Protein AF-A0A124FZL5-F1 (afdb_monomer_lite)

Secondary structure (DSSP, 8-state):
-EE-------------HHHHTTS-HHHHHHHHHHHHHHHHHHHTTHHHHHHHHHHHHHHTT----EEPPHHHHHHHHHHHHHHTHHHHHHHH-HHHHHHHHHHTT--

Foldseek 3Di:
DEDQCPDDDDDDDDDDPVVLVPDDPVVNVVVVVVRVVVRVVVVVCVVVVVVVVVVCCCPVVVDDYHYDDPVSSVVVLVCCLPPPLVVCCVVQPDPRSVVVNVVSPPD

Sequence (107 aa):
WIQYNDYFEQHWITINKGVWDKLPADIQAALQEAANEASAIRWGQVETEDADYRKVLKEEFGWDIVMLTDEELDACASKVRREVWPKMKELLGEELYTEVRLNSMLD

Structure (mmCIF, N/CA/C/O backbone):
data_AF-A0A124FZL5-F1
#
_entry.id   AF-A0A124FZL5-F1
#
loop_
_atom_site.group_PDB
_atom_site.id
_atom_site.type_symbol
_atom_site.label_atom_id
_atom_site.label_alt_id
_atom_site.label_comp_id
_atom_site.label_asym_id
_atom_site.label_entity_id
_atom_site.label_seq_id
_atom_site.pdbx_PDB_ins_code
_atom_site.Cartn_x
_atom_site.Cartn_y
_atom_site.Cartn_z
_atom_site.occupancy
_atom_site.B_iso_or_equiv
_atom_site.auth_seq_id
_atom_site.auth_comp_id
_atom_site.auth_asym_id
_atom_site.auth_atom_id
_atom_site.pdbx_PDB_model_num
ATOM 1 N N . TRP A 1 1 ? -19.862 -3.957 9.955 1.00 91.31 1 TRP A N 1
ATOM 2 C CA . TRP A 1 1 ? -18.433 -3.985 9.583 1.00 91.31 1 TRP A CA 1
ATOM 3 C C . TRP A 1 1 ? -17.711 -2.901 10.368 1.00 91.31 1 TRP A C 1
ATOM 5 O O . TRP A 1 1 ? -18.293 -1.843 10.578 1.00 91.31 1 TRP A O 1
ATOM 15 N N . ILE A 1 2 ? -16.516 -3.194 10.878 1.00 94.44 2 ILE A N 1
ATOM 16 C CA . ILE A 1 2 ? -15.731 -2.270 11.709 1.00 94.44 2 ILE A CA 1
ATOM 17 C C . ILE A 1 2 ? -14.593 -1.749 10.838 1.00 94.44 2 ILE A C 1
ATOM 19 O O . ILE A 1 2 ? -13.893 -2.565 10.244 1.00 94.44 2 ILE A O 1
ATOM 23 N N . GLN A 1 3 ? -14.409 -0.431 10.774 1.00 93.06 3 GLN A N 1
ATOM 24 C CA . GLN A 1 3 ? -13.271 0.183 10.091 1.00 93.06 3 GLN A CA 1
ATOM 25 C C . GLN A 1 3 ? -12.133 0.391 11.095 1.00 93.06 3 GLN A C 1
ATOM 27 O O . GLN A 1 3 ? -12.179 1.332 11.884 1.00 93.06 3 GLN A O 1
ATOM 32 N N . TYR A 1 4 ? -11.145 -0.511 11.105 1.00 92.06 4 TYR A N 1
ATOM 33 C CA . TYR A 1 4 ? -10.038 -0.518 12.079 1.00 92.06 4 TYR A CA 1
ATOM 34 C C . TYR A 1 4 ? -8.636 -0.504 11.439 1.00 92.06 4 TYR A C 1
ATOM 36 O O . TYR A 1 4 ? -7.663 -0.868 12.098 1.00 92.06 4 TYR A O 1
ATOM 44 N N . ASN A 1 5 ? -8.540 -0.059 10.177 1.00 90.19 5 ASN A N 1
ATOM 45 C CA . ASN A 1 5 ? -7.300 0.160 9.412 1.00 90.19 5 ASN A CA 1
ATOM 46 C C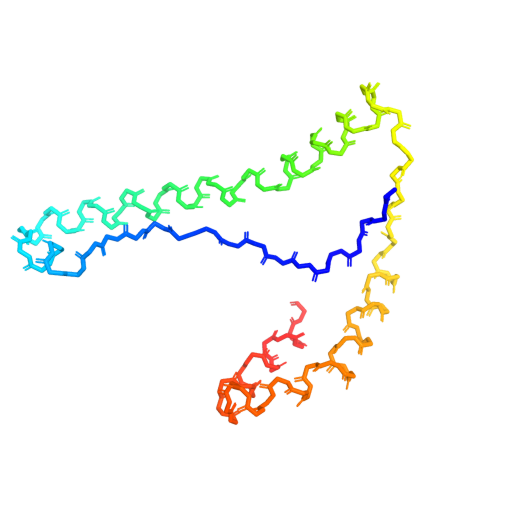 . ASN A 1 5 ? -6.290 -1.000 9.529 1.00 90.19 5 ASN A C 1
ATOM 48 O O . ASN A 1 5 ? -5.140 -0.816 9.930 1.00 90.19 5 ASN A O 1
ATOM 52 N N . ASP A 1 6 ? -6.734 -2.217 9.220 1.00 87.19 6 ASP A N 1
ATOM 53 C CA . ASP A 1 6 ? -5.986 -3.451 9.473 1.00 87.19 6 ASP A CA 1
ATOM 54 C C . ASP A 1 6 ? -5.023 -3.862 8.360 1.00 87.19 6 ASP A C 1
ATOM 56 O O . ASP A 1 6 ? -4.096 -4.638 8.607 1.00 87.19 6 ASP A O 1
ATOM 60 N N . TYR A 1 7 ? -5.199 -3.324 7.156 1.00 83.69 7 TYR A N 1
ATOM 61 C CA . TYR A 1 7 ? -4.252 -3.481 6.066 1.00 83.69 7 TYR A CA 1
ATOM 62 C C . TYR A 1 7 ? -4.230 -2.255 5.150 1.00 83.69 7 TYR A C 1
ATOM 64 O O . TYR A 1 7 ? -5.188 -1.492 5.056 1.00 83.69 7 TYR A O 1
ATOM 72 N N . PHE A 1 8 ? -3.109 -2.096 4.450 1.00 84.69 8 PHE A N 1
ATOM 73 C CA . PHE A 1 8 ? -2.964 -1.175 3.332 1.00 84.69 8 PHE A CA 1
ATOM 74 C C . PHE A 1 8 ? -2.640 -1.995 2.082 1.00 84.69 8 PHE A C 1
ATOM 76 O O . PHE A 1 8 ? -1.659 -2.742 2.063 1.00 84.69 8 PHE A O 1
ATOM 83 N N . GLU A 1 9 ? -3.467 -1.876 1.046 1.00 84.44 9 GLU A N 1
ATOM 84 C CA . GLU A 1 9 ? -3.250 -2.539 -0.238 1.00 84.44 9 GLU A CA 1
ATOM 85 C C . GLU A 1 9 ? -2.759 -1.544 -1.280 1.00 84.44 9 GLU A C 1
ATOM 87 O O . GLU A 1 9 ? -3.459 -0.626 -1.705 1.00 84.44 9 GLU A O 1
ATOM 92 N N . GLN A 1 10 ? -1.522 -1.770 -1.706 1.00 84.56 10 GLN A N 1
ATOM 93 C CA . GLN A 1 10 ? -0.907 -1.077 -2.825 1.00 84.56 10 GLN A CA 1
ATOM 94 C C . GLN A 1 10 ? -0.977 -1.943 -4.076 1.00 84.56 10 GLN A C 1
ATOM 96 O O . GLN A 1 10 ? -0.794 -3.158 -4.022 1.00 84.56 10 GLN A O 1
ATOM 101 N N . HIS A 1 11 ? -1.184 -1.289 -5.212 1.00 86.75 11 HIS A N 1
ATOM 102 C CA . HIS A 1 11 ? -1.089 -1.914 -6.522 1.00 86.75 11 HIS A CA 1
ATOM 103 C C . HIS A 1 11 ? 0.205 -1.479 -7.200 1.00 86.75 11 HIS A C 1
ATOM 105 O O . HIS A 1 11 ? 0.615 -0.322 -7.098 1.00 86.75 11 HIS A O 1
ATOM 111 N N . TRP A 1 12 ? 0.831 -2.402 -7.926 1.00 89.94 12 TRP A N 1
ATOM 112 C CA . TRP A 1 12 ? 2.047 -2.126 -8.680 1.00 89.94 12 TRP A CA 1
ATOM 113 C C . TRP A 1 12 ? 1.759 -2.119 -10.176 1.00 89.94 12 TRP A C 1
ATOM 115 O O . TRP A 1 12 ? 1.135 -3.037 -10.708 1.00 89.94 12 TRP A O 1
ATOM 125 N N . ILE A 1 13 ? 2.281 -1.112 -10.871 1.00 95.06 13 ILE A N 1
ATOM 126 C CA . ILE A 1 13 ? 2.399 -1.146 -12.327 1.00 95.06 13 ILE A CA 1
ATOM 127 C C . ILE A 1 13 ? 3.707 -1.866 -12.640 1.00 95.06 13 ILE A C 1
ATOM 129 O O . ILE A 1 13 ? 4.790 -1.371 -12.336 1.00 95.06 13 ILE A O 1
ATOM 133 N N . THR A 1 14 ? 3.613 -3.061 -13.220 1.00 96.38 14 THR A N 1
ATOM 134 C CA . THR A 1 14 ? 4.780 -3.915 -13.476 1.00 96.38 14 THR A CA 1
ATOM 135 C C . THR A 1 14 ? 4.916 -4.259 -14.951 1.00 96.38 14 THR A C 1
ATOM 137 O O . THR A 1 14 ? 3.922 -4.520 -15.628 1.00 96.38 14 THR A O 1
ATOM 140 N N . ILE A 1 15 ? 6.156 -4.351 -15.427 1.00 97.31 15 ILE A N 1
ATOM 141 C CA . ILE A 1 15 ? 6.507 -4.805 -16.774 1.00 97.31 15 ILE A CA 1
ATOM 142 C C . ILE A 1 15 ? 7.572 -5.901 -16.693 1.00 97.31 15 ILE A C 1
ATOM 144 O O . ILE A 1 15 ? 8.418 -5.908 -15.799 1.00 97.31 15 ILE A O 1
ATOM 148 N N . ASN A 1 16 ? 7.548 -6.849 -17.634 1.00 98.38 16 ASN A N 1
ATOM 149 C CA . ASN A 1 16 ? 8.602 -7.854 -17.733 1.00 98.38 16 ASN A CA 1
ATOM 150 C C . ASN A 1 16 ? 9.968 -7.177 -17.939 1.00 98.38 16 ASN A C 1
ATOM 152 O O . ASN A 1 16 ? 10.152 -6.433 -18.902 1.00 98.38 16 ASN A O 1
ATOM 156 N N . LYS A 1 17 ? 10.946 -7.499 -17.084 1.00 98.12 17 LYS A N 1
ATOM 157 C CA . LYS A 1 17 ? 12.281 -6.886 -17.131 1.00 98.12 17 LYS A CA 1
ATOM 158 C C . LYS A 1 17 ? 12.987 -7.057 -18.482 1.00 98.12 17 LYS A C 1
ATOM 160 O O . LYS A 1 17 ? 13.563 -6.109 -18.995 1.00 98.12 17 LYS A O 1
ATOM 165 N N . GLY A 1 18 ? 12.912 -8.240 -19.092 1.00 98.62 18 GLY A N 1
ATOM 166 C CA . GLY A 1 18 ? 13.550 -8.497 -20.386 1.00 98.62 18 GLY A CA 1
ATOM 167 C C . GLY A 1 18 ? 12.894 -7.757 -21.556 1.00 98.62 18 GLY A C 1
ATOM 168 O O . GLY A 1 18 ? 13.545 -7.541 -22.576 1.00 98.62 18 GLY A O 1
ATOM 169 N N . VAL A 1 19 ? 11.619 -7.379 -21.427 1.00 98.31 19 VAL A N 1
ATOM 170 C CA . VAL A 1 19 ? 10.942 -6.477 -22.371 1.00 98.31 19 VAL A CA 1
ATOM 171 C C . VAL A 1 19 ? 11.378 -5.041 -22.113 1.00 98.31 19 VAL A C 1
ATOM 173 O O . VAL A 1 19 ? 11.787 -4.365 -23.050 1.00 98.31 19 VAL A O 1
ATOM 176 N N . TRP A 1 20 ? 11.351 -4.608 -20.851 1.00 98.38 20 TRP A N 1
ATOM 177 C CA . TRP A 1 20 ? 11.767 -3.269 -20.439 1.00 98.38 20 TRP A CA 1
ATOM 178 C C . TRP A 1 20 ? 13.176 -2.923 -20.914 1.00 98.38 20 TRP A C 1
ATOM 180 O O . TRP A 1 20 ? 13.368 -1.904 -21.570 1.00 98.38 20 TRP A O 1
ATOM 190 N N . ASP A 1 21 ? 14.143 -3.808 -20.663 1.00 98.50 21 ASP A N 1
ATOM 191 C CA . ASP A 1 21 ? 15.556 -3.593 -20.989 1.00 98.50 21 ASP A CA 1
ATOM 192 C C . ASP A 1 21 ? 15.812 -3.464 -22.508 1.00 98.50 21 ASP A C 1
ATOM 194 O O . ASP A 1 21 ? 16.877 -3.008 -22.917 1.00 98.50 21 ASP A O 1
ATOM 198 N N . LYS A 1 22 ? 14.852 -3.859 -23.359 1.00 98.44 22 LYS A N 1
ATOM 199 C CA . LYS A 1 22 ? 14.929 -3.723 -24.826 1.00 98.44 22 LYS A CA 1
ATOM 200 C C . LYS A 1 22 ? 14.286 -2.441 -25.354 1.00 98.44 22 LYS A C 1
ATOM 202 O O . LYS A 1 22 ? 14.411 -2.161 -26.546 1.00 98.44 22 LYS A O 1
ATOM 207 N N . LEU A 1 23 ? 13.559 -1.704 -24.517 1.00 98.56 23 LEU A N 1
ATOM 208 C CA . LEU A 1 23 ? 12.936 -0.451 -24.920 1.00 98.56 23 LEU A CA 1
ATOM 209 C C . LEU A 1 23 ? 13.998 0.651 -25.061 1.00 98.56 23 LEU A C 1
ATOM 211 O O . LEU A 1 23 ? 14.942 0.695 -24.270 1.00 98.56 23 LEU A O 1
ATOM 215 N N . PRO A 1 24 ? 13.844 1.564 -26.034 1.00 98.62 24 PRO A N 1
ATOM 216 C CA . PRO A 1 24 ? 14.634 2.789 -26.087 1.00 98.62 24 PRO A CA 1
ATOM 217 C C . PRO A 1 24 ? 14.519 3.606 -24.790 1.00 98.62 24 PRO A C 1
ATOM 219 O O . PRO A 1 24 ? 13.483 3.585 -24.124 1.00 98.62 24 PRO A O 1
ATOM 222 N N . ALA A 1 25 ? 15.578 4.336 -24.432 1.00 98.50 25 ALA A N 1
ATOM 223 C CA . ALA A 1 25 ? 15.656 5.060 -23.159 1.00 98.50 25 ALA A CA 1
ATOM 224 C C . ALA A 1 25 ? 14.582 6.155 -23.009 1.00 98.50 25 ALA A C 1
ATOM 226 O O . ALA A 1 25 ? 14.064 6.369 -21.916 1.00 98.50 25 ALA A O 1
ATOM 227 N N . ASP A 1 26 ? 14.216 6.820 -24.103 1.00 98.56 26 ASP A N 1
ATOM 228 C CA . ASP A 1 26 ? 13.124 7.797 -24.148 1.00 98.56 26 ASP A CA 1
ATOM 229 C C . ASP A 1 26 ? 11.760 7.143 -23.887 1.00 98.56 26 ASP A C 1
ATOM 231 O O . ASP A 1 26 ? 10.938 7.689 -23.155 1.00 98.56 26 ASP A O 1
ATOM 235 N N . ILE A 1 27 ? 11.545 5.931 -24.405 1.00 98.62 27 ILE A N 1
ATOM 236 C CA . ILE A 1 27 ? 10.324 5.159 -24.151 1.00 98.62 27 ILE A CA 1
ATOM 237 C C . ILE A 1 27 ? 10.274 4.649 -22.708 1.00 98.62 27 ILE A C 1
ATOM 239 O O . ILE A 1 27 ? 9.218 4.709 -22.081 1.00 98.62 27 ILE A O 1
ATOM 243 N N . GLN A 1 28 ? 11.398 4.181 -22.156 1.00 98.69 28 GLN A N 1
ATOM 244 C CA . GLN A 1 28 ? 11.482 3.830 -20.734 1.00 98.69 28 GLN A CA 1
ATOM 245 C C . GLN A 1 28 ? 11.112 5.030 -19.853 1.00 98.69 28 GLN A C 1
ATOM 247 O O . GLN A 1 28 ? 10.280 4.903 -18.958 1.00 98.69 28 GLN A O 1
ATOM 252 N N . ALA A 1 29 ? 11.678 6.207 -20.137 1.00 98.56 29 ALA A N 1
ATOM 253 C CA . ALA A 1 29 ? 11.382 7.422 -19.385 1.00 98.56 29 ALA A CA 1
ATOM 254 C C . ALA A 1 29 ? 9.891 7.791 -19.455 1.00 98.56 29 ALA A C 1
ATOM 256 O O . ALA A 1 29 ? 9.266 7.964 -18.411 1.00 98.56 29 ALA A O 1
ATOM 257 N N . ALA A 1 30 ? 9.306 7.817 -20.656 1.00 98.62 30 ALA A N 1
ATOM 258 C CA . ALA A 1 30 ? 7.894 8.149 -20.844 1.00 98.62 30 ALA A CA 1
ATOM 259 C C . ALA A 1 30 ? 6.947 7.164 -20.132 1.00 98.62 30 ALA A C 1
ATOM 261 O O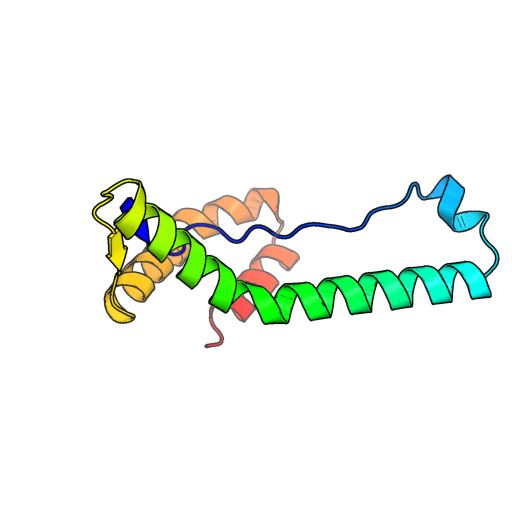 . ALA A 1 30 ? 5.955 7.574 -19.532 1.00 98.62 30 ALA A O 1
ATOM 262 N N . LEU A 1 31 ? 7.250 5.861 -20.159 1.00 98.31 31 LEU A N 1
ATOM 263 C CA . LEU A 1 31 ? 6.457 4.858 -19.442 1.00 98.31 31 LEU A CA 1
ATOM 264 C C . LEU A 1 31 ? 6.568 5.014 -17.923 1.00 98.31 31 LEU A C 1
ATOM 266 O O . LEU A 1 31 ? 5.567 4.867 -17.222 1.00 98.31 31 LEU A O 1
ATOM 270 N N . GLN A 1 32 ? 7.766 5.307 -17.412 1.00 98.00 32 GLN A N 1
ATOM 271 C CA . GLN A 1 32 ? 7.971 5.528 -15.982 1.00 98.00 32 GLN A CA 1
ATOM 272 C C . GLN A 1 32 ? 7.246 6.790 -15.499 1.00 98.00 32 GLN A C 1
ATOM 274 O O . GLN A 1 32 ? 6.628 6.763 -14.436 1.00 98.00 32 GLN A O 1
ATOM 279 N N . GLU A 1 33 ? 7.298 7.871 -16.277 1.00 98.50 33 GLU A N 1
ATOM 280 C CA . GLU A 1 33 ? 6.578 9.116 -16.001 1.00 98.50 33 GLU A CA 1
ATOM 281 C C . GLU A 1 33 ? 5.068 8.870 -15.943 1.00 98.50 33 GLU A C 1
ATOM 283 O O . GLU A 1 33 ? 4.449 9.127 -14.912 1.00 98.50 33 GLU A O 1
ATOM 288 N N . ALA A 1 34 ? 4.496 8.237 -16.971 1.00 98.25 34 ALA A N 1
ATOM 289 C CA . ALA A 1 34 ? 3.070 7.917 -17.005 1.00 98.25 34 ALA A CA 1
ATOM 290 C C . ALA A 1 34 ? 2.632 7.000 -15.844 1.00 98.25 34 ALA A C 1
ATOM 292 O O . ALA A 1 34 ? 1.560 7.189 -15.268 1.00 98.25 34 ALA A O 1
ATOM 293 N N . ALA A 1 35 ? 3.454 6.012 -15.467 1.00 97.50 35 ALA A N 1
ATOM 294 C CA . ALA A 1 35 ? 3.167 5.139 -14.327 1.00 97.50 35 ALA A CA 1
ATOM 295 C C . ALA A 1 35 ? 3.179 5.904 -12.990 1.00 97.50 35 ALA A C 1
ATOM 297 O O . ALA A 1 35 ? 2.322 5.665 -12.132 1.00 97.50 35 ALA A O 1
ATOM 298 N N . ASN A 1 36 ?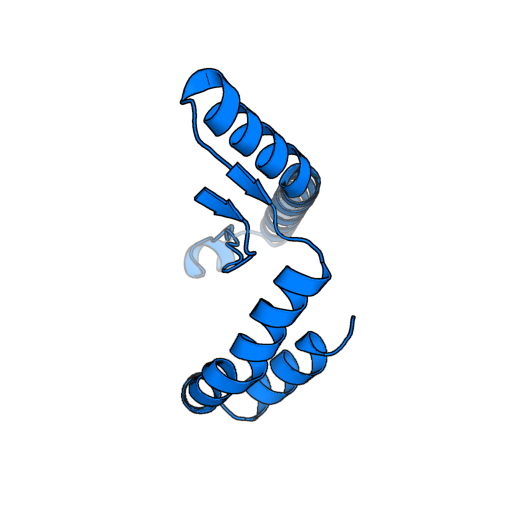 4.116 6.841 -12.819 1.00 96.31 36 ASN A N 1
ATOM 299 C CA . ASN A 1 36 ? 4.186 7.698 -11.636 1.00 96.31 36 ASN A CA 1
ATOM 300 C C . ASN A 1 36 ? 2.976 8.638 -11.561 1.00 96.31 36 ASN A C 1
ATOM 302 O O . ASN A 1 36 ? 2.359 8.747 -10.503 1.00 96.31 36 ASN A O 1
ATOM 306 N N . GLU A 1 37 ? 2.601 9.267 -12.677 1.00 97.19 37 GLU A N 1
ATOM 307 C CA . GLU A 1 37 ? 1.425 10.139 -12.760 1.00 97.19 37 GLU A CA 1
ATOM 308 C C . GLU A 1 37 ? 0.136 9.384 -12.430 1.00 97.19 37 GLU A C 1
ATOM 310 O O . GLU A 1 37 ? -0.639 9.825 -11.581 1.00 97.19 37 GLU A O 1
ATOM 315 N N . ALA A 1 38 ? -0.072 8.210 -13.035 1.00 95.75 38 ALA A N 1
ATOM 316 C CA . ALA A 1 38 ? -1.232 7.370 -12.750 1.00 95.75 38 ALA A CA 1
ATOM 317 C C . ALA A 1 38 ? -1.305 6.986 -11.261 1.00 95.75 38 ALA A C 1
ATOM 319 O O . ALA A 1 38 ? -2.377 7.036 -10.655 1.00 95.75 38 ALA A O 1
ATOM 320 N N . SER A 1 39 ? -0.160 6.658 -10.654 1.00 94.44 39 SER A N 1
ATOM 321 C CA . SER A 1 39 ? -0.076 6.326 -9.228 1.00 94.44 39 SER A CA 1
ATOM 322 C C . SER A 1 39 ? -0.386 7.534 -8.338 1.00 94.44 39 SER A C 1
ATOM 324 O O . SER A 1 39 ? -1.108 7.399 -7.353 1.00 94.44 39 SER A O 1
ATOM 326 N N . ALA A 1 40 ? 0.107 8.725 -8.686 1.00 94.00 40 ALA A N 1
ATOM 327 C CA . ALA A 1 40 ? -0.163 9.957 -7.944 1.00 94.00 40 ALA A CA 1
ATOM 328 C C . ALA A 1 40 ? -1.643 10.367 -8.016 1.00 94.00 40 ALA A C 1
ATOM 330 O O . ALA A 1 40 ? -2.235 10.719 -6.996 1.00 94.00 40 ALA A O 1
ATOM 331 N N . ILE A 1 41 ? -2.262 10.262 -9.199 1.00 94.75 41 ILE A N 1
ATOM 332 C CA . ILE A 1 41 ? -3.704 10.490 -9.376 1.00 94.75 41 ILE A CA 1
ATOM 333 C C . ILE A 1 41 ? -4.492 9.531 -8.486 1.00 94.75 41 ILE A C 1
ATOM 335 O O . ILE A 1 41 ? -5.404 9.957 -7.777 1.00 94.75 41 ILE A O 1
ATOM 339 N N . ARG A 1 42 ? -4.114 8.246 -8.486 1.00 92.75 42 ARG A N 1
ATOM 340 C CA . ARG A 1 42 ? -4.776 7.228 -7.672 1.00 92.75 42 ARG A CA 1
ATOM 341 C C . ARG A 1 42 ? -4.691 7.549 -6.184 1.00 92.75 42 ARG A C 1
ATOM 343 O O . ARG A 1 42 ? -5.704 7.465 -5.497 1.00 92.75 42 ARG A O 1
ATOM 350 N N . TRP A 1 43 ? -3.518 7.956 -5.703 1.00 91.38 43 TRP A N 1
ATOM 351 C CA . TRP A 1 43 ? -3.324 8.354 -4.309 1.00 91.38 43 TRP A CA 1
ATOM 352 C C . TRP A 1 43 ? -4.253 9.488 -3.874 1.00 91.38 43 TRP A C 1
ATOM 354 O O . TRP A 1 43 ? -4.816 9.421 -2.784 1.00 91.38 43 TRP A O 1
ATOM 364 N N . GLY A 1 44 ? -4.484 10.479 -4.740 1.00 93.25 44 GLY A N 1
ATOM 365 C CA . GLY A 1 44 ? -5.406 11.583 -4.459 1.00 93.25 44 GLY A CA 1
ATOM 366 C C . GLY A 1 44 ? -6.884 11.182 -4.349 1.00 93.25 44 GLY A C 1
ATOM 367 O O . GLY A 1 44 ? -7.688 11.978 -3.877 1.00 93.25 44 GLY A O 1
ATOM 368 N N . GLN A 1 45 ? -7.257 9.972 -4.777 1.00 93.50 45 GLN A N 1
ATOM 369 C CA . GLN A 1 45 ? -8.644 9.490 -4.780 1.00 93.50 45 GLN A CA 1
ATOM 370 C C . GLN A 1 45 ? -8.965 8.546 -3.615 1.00 93.50 45 GLN A C 1
ATOM 372 O O . GLN A 1 45 ? -10.142 8.317 -3.342 1.00 93.50 45 GLN A O 1
ATOM 377 N N . VAL A 1 46 ? -7.949 8.005 -2.929 1.00 91.19 46 VAL A N 1
ATOM 378 C CA . VAL A 1 46 ? -8.114 6.908 -1.955 1.00 91.19 46 VAL A CA 1
ATOM 379 C C . VAL A 1 46 ? -9.118 7.258 -0.858 1.00 91.19 46 VAL A C 1
ATOM 381 O O . VAL A 1 46 ? -10.055 6.500 -0.632 1.00 91.19 46 VAL A O 1
ATOM 384 N N . GLU A 1 47 ? -8.958 8.412 -0.209 1.00 90.69 47 GLU A N 1
ATOM 385 C CA . GLU A 1 47 ? -9.820 8.819 0.909 1.00 90.69 47 GLU A CA 1
ATOM 386 C C . GLU A 1 47 ? -11.272 9.058 0.472 1.00 90.69 47 GLU A C 1
ATOM 388 O O . GLU A 1 47 ? -12.212 8.659 1.160 1.00 90.69 47 GLU A O 1
ATOM 393 N N . THR A 1 48 ? -11.460 9.677 -0.699 1.00 95.19 48 THR A N 1
ATOM 394 C CA . THR A 1 48 ? -12.800 9.949 -1.239 1.00 95.19 48 THR A CA 1
ATOM 395 C C . THR A 1 48 ? -13.511 8.648 -1.583 1.00 95.19 48 THR A C 1
ATOM 397 O O . THR A 1 48 ? -14.651 8.444 -1.178 1.00 95.19 48 THR A O 1
ATOM 400 N N . GLU A 1 49 ? -12.834 7.730 -2.270 1.00 94.44 49 GLU A N 1
ATOM 401 C CA . GLU A 1 49 ? -13.449 6.465 -2.660 1.00 94.44 49 GLU A CA 1
ATOM 402 C C . GLU A 1 49 ? -13.732 5.548 -1.471 1.00 94.44 49 GLU A C 1
ATOM 404 O O . GLU A 1 49 ? -14.784 4.915 -1.429 1.00 94.44 49 GLU A O 1
ATOM 409 N N . ASP A 1 50 ? -12.845 5.500 -0.478 1.00 92.69 50 ASP A N 1
ATOM 410 C CA . ASP A 1 50 ? -13.092 4.778 0.771 1.00 92.69 50 ASP A CA 1
ATOM 411 C C . ASP A 1 50 ? -14.356 5.312 1.481 1.00 92.69 50 ASP A C 1
ATOM 413 O O . ASP A 1 50 ? -15.206 4.540 1.939 1.00 92.69 50 ASP A O 1
ATOM 417 N N . ALA A 1 51 ? -14.564 6.634 1.493 1.00 94.25 51 ALA A N 1
ATOM 418 C CA . ALA A 1 51 ? -15.794 7.233 2.011 1.00 94.25 51 ALA A CA 1
ATOM 419 C C . ALA A 1 51 ? -17.035 6.894 1.160 1.00 94.25 51 ALA A C 1
ATOM 421 O O . ALA A 1 51 ? -18.079 6.533 1.717 1.00 94.25 51 ALA A O 1
ATOM 422 N N . ASP A 1 52 ? -16.921 6.967 -0.166 1.00 96.88 52 ASP A N 1
ATOM 423 C CA . ASP A 1 52 ? -18.015 6.697 -1.102 1.00 96.88 52 ASP A CA 1
ATOM 424 C C . ASP A 1 52 ? -18.467 5.232 -1.046 1.00 96.88 52 ASP A C 1
ATOM 426 O O . ASP A 1 52 ? -19.665 4.951 -0.963 1.00 96.88 52 ASP A O 1
ATOM 430 N N . TYR A 1 53 ? -17.538 4.274 -1.004 1.00 95.00 53 TYR A N 1
ATOM 431 C CA . TYR A 1 53 ? -17.896 2.858 -0.907 1.00 95.00 53 TYR A CA 1
ATOM 432 C C . TYR A 1 53 ? -18.496 2.501 0.453 1.00 95.00 53 TYR A C 1
ATOM 434 O O . TYR A 1 53 ? -19.457 1.728 0.506 1.00 95.00 53 TYR A O 1
ATOM 442 N N . ARG A 1 54 ? -18.030 3.102 1.558 1.00 95.12 54 ARG A N 1
ATOM 443 C CA . ARG A 1 54 ? -18.726 2.964 2.851 1.00 95.12 54 ARG A CA 1
ATOM 444 C C . ARG A 1 54 ? -20.161 3.478 2.782 1.00 95.12 54 ARG A C 1
ATOM 446 O O . ARG A 1 54 ? -21.055 2.862 3.366 1.00 95.12 54 ARG A O 1
ATOM 453 N N . LYS A 1 55 ? -20.394 4.587 2.076 1.00 96.94 55 LYS A N 1
ATOM 454 C CA . LYS A 1 55 ? -21.735 5.137 1.866 1.00 96.94 55 LYS A CA 1
ATOM 455 C C . LYS A 1 55 ? -22.612 4.168 1.073 1.00 96.94 55 LYS A C 1
ATOM 457 O O . LYS A 1 55 ? -23.714 3.882 1.526 1.00 96.94 55 LYS A O 1
ATOM 462 N N . VAL A 1 56 ? -22.108 3.597 -0.023 1.00 97.88 56 VAL A N 1
ATOM 463 C CA . VAL A 1 56 ? -22.813 2.561 -0.804 1.00 97.88 56 VAL A CA 1
ATOM 464 C C . VAL A 1 56 ? -23.180 1.361 0.074 1.00 97.88 56 VAL A C 1
ATOM 466 O O . VAL A 1 56 ? -24.340 0.952 0.106 1.00 97.88 56 VAL A O 1
ATOM 469 N N . LEU A 1 57 ? -22.230 0.826 0.851 1.00 97.38 57 LEU A N 1
ATOM 470 C CA . LEU A 1 57 ? -22.482 -0.300 1.761 1.00 97.38 57 LEU A CA 1
ATOM 471 C C . LEU A 1 57 ? -23.598 0.008 2.768 1.00 97.38 57 LEU A C 1
ATOM 473 O O . LEU A 1 57 ? -24.447 -0.841 3.048 1.00 97.38 57 LEU A O 1
ATOM 477 N N . LYS A 1 58 ? -23.626 1.230 3.300 1.00 97.19 58 LYS A N 1
ATOM 478 C CA . LY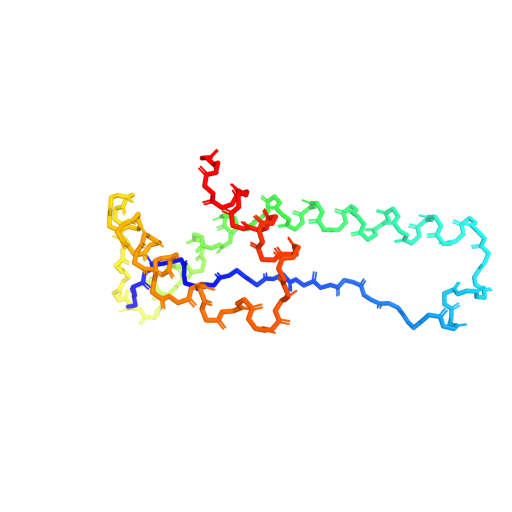S A 1 58 ? -24.653 1.657 4.248 1.00 97.19 58 LYS A CA 1
ATOM 479 C C . LYS A 1 58 ? -26.011 1.882 3.579 1.00 97.19 58 LYS A C 1
ATOM 481 O O . LYS A 1 58 ? -27.018 1.379 4.067 1.00 97.19 58 LYS A O 1
ATOM 486 N N . GLU A 1 59 ? -26.051 2.657 2.502 1.00 97.56 59 GLU A N 1
ATOM 487 C CA . GLU A 1 59 ? -27.292 3.151 1.896 1.00 97.56 59 GLU A CA 1
ATOM 488 C C . GLU A 1 59 ? -27.971 2.110 1.003 1.00 97.56 59 GLU A C 1
ATOM 490 O O . GLU A 1 59 ? -29.192 1.975 1.048 1.00 97.56 59 GLU A O 1
ATOM 495 N N . GLU A 1 60 ? -27.198 1.354 0.224 1.00 98.00 60 GLU A N 1
ATOM 496 C CA . GLU A 1 60 ? -27.742 0.391 -0.740 1.00 98.00 60 GLU A CA 1
ATOM 497 C C . GLU A 1 60 ? -27.849 -1.020 -0.158 1.00 98.00 60 GLU A C 1
ATOM 499 O O . GLU A 1 60 ? -28.789 -1.752 -0.469 1.00 98.00 60 GLU A O 1
ATOM 504 N N . PHE A 1 61 ? -26.910 -1.401 0.712 1.00 97.56 61 PHE A N 1
ATOM 505 C CA . PHE A 1 61 ? -26.843 -2.754 1.274 1.00 97.56 61 PHE A CA 1
ATOM 506 C C . PHE A 1 61 ? -27.267 -2.836 2.745 1.00 97.56 61 PHE A C 1
ATOM 508 O O . PHE A 1 61 ? -27.347 -3.938 3.290 1.00 97.56 61 PHE A O 1
ATOM 515 N N . GLY A 1 62 ? -27.559 -1.703 3.393 1.00 97.69 62 GLY A N 1
ATOM 516 C CA . GLY A 1 62 ? -28.048 -1.663 4.773 1.00 97.69 62 GLY A CA 1
ATOM 517 C C . GLY A 1 62 ? -27.020 -2.117 5.811 1.00 97.69 62 GLY A C 1
ATOM 518 O O . GLY A 1 62 ? -27.403 -2.651 6.850 1.00 97.69 62 GLY A O 1
ATOM 519 N N . TRP A 1 63 ? -25.721 -1.971 5.532 1.00 98.19 63 TRP A N 1
ATOM 520 C CA . TRP A 1 63 ? -24.677 -2.360 6.479 1.00 98.19 63 TRP A CA 1
ATOM 521 C C . TRP A 1 63 ? -24.572 -1.374 7.643 1.00 98.19 63 TRP A C 1
ATOM 523 O O . TRP A 1 63 ? -24.487 -0.160 7.449 1.00 98.19 63 TRP A O 1
ATOM 533 N N . ASP A 1 64 ? -24.432 -1.916 8.853 1.00 97.44 64 ASP A N 1
ATOM 534 C CA . ASP A 1 64 ? -23.967 -1.153 10.008 1.00 97.44 64 ASP A CA 1
ATOM 535 C C . ASP A 1 64 ? -22.445 -1.001 9.945 1.00 97.44 64 ASP A C 1
ATOM 537 O O . ASP A 1 64 ? -21.687 -1.966 10.109 1.00 97.44 64 ASP A O 1
ATOM 541 N N . ILE A 1 65 ? -21.996 0.224 9.681 1.00 95.69 65 ILE A N 1
ATOM 542 C CA . ILE A 1 65 ? -20.584 0.602 9.606 1.00 95.69 65 ILE A CA 1
ATOM 543 C C . ILE A 1 65 ? -20.179 1.273 10.921 1.00 95.69 65 ILE A C 1
ATOM 545 O O . ILE A 1 65 ? -20.708 2.330 11.264 1.00 95.69 65 ILE A O 1
ATOM 549 N N . VAL A 1 66 ? -19.245 0.661 11.650 1.00 96.38 66 VAL A N 1
ATOM 550 C CA . VAL A 1 66 ? -18.685 1.197 12.897 1.00 96.38 66 VAL A CA 1
ATOM 551 C C . VAL A 1 66 ? -17.351 1.859 12.581 1.00 96.38 66 VAL A C 1
ATOM 553 O O . VAL A 1 66 ? -16.399 1.177 12.202 1.00 96.38 66 VAL A O 1
ATOM 556 N N . MET A 1 67 ? -17.300 3.181 12.735 1.00 95.38 67 MET A N 1
ATOM 557 C CA . MET A 1 67 ? -16.065 3.959 12.650 1.00 95.38 67 MET A CA 1
ATOM 558 C C . MET A 1 67 ? -15.453 4.050 14.045 1.00 95.38 67 MET A C 1
ATOM 560 O O . MET A 1 67 ? -16.149 4.449 14.979 1.00 95.38 67 MET A O 1
ATOM 564 N N . LEU A 1 68 ? -14.186 3.663 14.174 1.00 96.00 68 LEU A N 1
ATOM 565 C CA . LEU A 1 68 ? -13.432 3.816 15.415 1.00 96.00 68 LEU A CA 1
ATOM 566 C C . LEU A 1 68 ? -12.938 5.258 15.574 1.00 96.00 68 LEU A C 1
ATOM 568 O O . LEU A 1 68 ? -12.720 5.947 14.575 1.00 96.00 68 LEU A O 1
ATOM 572 N N . THR A 1 69 ? -12.762 5.707 16.816 1.00 96.69 69 THR A N 1
ATOM 573 C CA . THR A 1 69 ? -12.075 6.979 17.092 1.00 96.69 69 THR A CA 1
ATOM 574 C C . THR A 1 69 ? -10.568 6.844 16.886 1.00 96.69 69 THR A C 1
ATOM 576 O O . THR A 1 69 ? -10.035 5.731 16.843 1.00 96.69 69 THR A O 1
ATOM 579 N N . ASP A 1 70 ? -9.862 7.971 16.811 1.00 95.12 70 ASP A N 1
ATOM 580 C CA . ASP A 1 70 ? -8.400 7.979 16.707 1.00 95.12 70 ASP A CA 1
ATOM 581 C C . ASP A 1 70 ? -7.755 7.233 17.888 1.00 95.12 70 ASP A C 1
ATOM 583 O O . ASP A 1 70 ? -6.859 6.416 17.691 1.00 95.12 70 ASP A O 1
ATOM 587 N N . GLU A 1 71 ? -8.280 7.393 19.109 1.00 96.25 71 GLU A N 1
ATOM 588 C CA . GLU A 1 71 ? -7.775 6.683 20.290 1.00 96.25 71 GLU A CA 1
ATOM 589 C C . GLU A 1 71 ? -7.990 5.162 20.210 1.00 96.25 71 GLU A C 1
ATOM 591 O O . GLU A 1 71 ? -7.152 4.376 20.666 1.00 96.25 71 GLU A O 1
ATOM 596 N N . GLU A 1 72 ? -9.113 4.721 19.640 1.00 96.56 72 GLU A N 1
ATOM 597 C CA . GLU A 1 72 ? -9.411 3.301 19.437 1.00 96.56 72 GLU A CA 1
ATOM 598 C C . GLU A 1 72 ? -8.528 2.692 18.336 1.00 96.56 72 GLU A C 1
ATOM 600 O O . GLU A 1 72 ? -8.028 1.568 18.488 1.00 96.56 72 GLU A O 1
ATOM 605 N N . LEU A 1 73 ? -8.282 3.438 17.254 1.00 95.56 73 LEU A N 1
ATOM 606 C CA . LEU A 1 73 ? -7.350 3.058 16.189 1.00 95.56 73 LEU A CA 1
ATOM 607 C C . LEU A 1 73 ? -5.912 2.972 16.718 1.00 95.56 73 LEU A C 1
ATOM 609 O O . LEU A 1 73 ? -5.221 1.979 16.468 1.00 95.56 73 LEU A O 1
ATOM 613 N N . ASP A 1 74 ? -5.484 3.933 17.532 1.00 93.38 74 ASP A N 1
ATOM 614 C CA . ASP A 1 74 ? -4.169 3.934 18.173 1.00 93.38 74 ASP A CA 1
ATOM 615 C C . ASP A 1 74 ? -3.987 2.762 19.135 1.00 93.38 74 ASP A C 1
ATOM 617 O O . ASP A 1 74 ? -2.907 2.156 19.198 1.00 93.38 74 ASP A O 1
ATOM 621 N N . ALA A 1 75 ? -5.038 2.383 19.865 1.00 95.00 75 ALA A N 1
ATOM 622 C CA . ALA A 1 75 ? -5.017 1.198 20.712 1.00 95.00 75 ALA A CA 1
ATOM 623 C C . ALA A 1 75 ? -4.821 -0.084 19.881 1.00 95.00 75 ALA A C 1
ATOM 625 O O . ALA A 1 75 ? -4.032 -0.959 20.271 1.00 95.00 75 ALA A O 1
ATOM 626 N N . CYS A 1 76 ? -5.475 -0.178 18.716 1.00 94.31 76 CYS A N 1
ATOM 627 C CA . CYS A 1 76 ? -5.284 -1.277 17.768 1.00 94.31 76 CYS A CA 1
ATOM 628 C C . CYS A 1 76 ? -3.840 -1.310 17.244 1.00 94.31 76 CYS A C 1
ATOM 630 O O . CYS A 1 76 ? -3.145 -2.322 17.402 1.00 94.31 76 CYS A O 1
ATOM 632 N N . ALA A 1 77 ? -3.351 -0.190 16.705 1.00 92.12 77 ALA A N 1
ATOM 633 C CA . ALA A 1 77 ? -2.005 -0.069 16.151 1.00 92.12 77 ALA A CA 1
ATOM 634 C C . ALA A 1 77 ? -0.921 -0.378 17.198 1.00 92.12 77 ALA A C 1
ATOM 636 O O . ALA A 1 77 ? 0.004 -1.154 16.943 1.00 92.12 77 ALA A O 1
ATOM 637 N N . SER A 1 78 ? -1.062 0.152 18.416 1.00 92.38 78 SER A N 1
ATOM 638 C CA . SER A 1 78 ? -0.132 -0.075 19.529 1.00 92.38 78 SER A CA 1
ATOM 639 C C . SER A 1 78 ? -0.032 -1.549 19.915 1.00 92.38 78 SER A C 1
ATOM 641 O O . SER A 1 78 ? 1.065 -2.059 20.168 1.00 92.38 78 SER A O 1
ATOM 643 N N . LYS A 1 79 ? -1.162 -2.265 19.939 1.00 93.75 79 LYS A N 1
ATOM 644 C CA . LYS A 1 79 ? -1.171 -3.704 20.213 1.00 93.75 79 LYS A CA 1
ATOM 645 C C . LYS A 1 79 ? -0.465 -4.488 19.107 1.00 93.75 79 LYS A C 1
ATOM 647 O O . LYS A 1 79 ? 0.385 -5.324 19.413 1.00 93.75 79 LYS A O 1
ATOM 652 N N . VAL A 1 80 ? -0.756 -4.190 17.840 1.00 91.94 80 VAL A N 1
ATOM 653 C CA . VAL A 1 80 ? -0.152 -4.866 16.678 1.00 91.94 80 VAL A CA 1
ATOM 654 C C . VAL A 1 80 ? 1.361 -4.629 16.615 1.00 91.94 80 VAL A C 1
ATOM 656 O O . VAL A 1 80 ? 2.129 -5.589 16.499 1.00 91.94 80 VAL A O 1
ATOM 659 N N . ARG A 1 81 ? 1.816 -3.380 16.780 1.00 90.50 81 ARG A N 1
ATOM 660 C CA . ARG A 1 81 ? 3.247 -3.024 16.815 1.00 90.50 81 ARG A CA 1
ATOM 661 C C . ARG A 1 81 ? 3.995 -3.719 17.960 1.00 90.50 81 ARG A C 1
ATOM 663 O O . ARG A 1 81 ? 5.172 -4.039 17.814 1.00 90.50 81 ARG A O 1
ATOM 670 N N . ARG A 1 82 ? 3.333 -3.961 19.098 1.00 92.06 82 ARG A N 1
ATOM 671 C CA . ARG A 1 82 ? 3.924 -4.649 20.258 1.00 92.06 82 ARG A CA 1
ATOM 672 C C . ARG A 1 82 ? 3.950 -6.170 20.104 1.00 92.06 82 ARG A C 1
ATOM 674 O O . ARG A 1 82 ? 4.939 -6.790 20.475 1.00 92.06 82 ARG A O 1
ATOM 681 N N . GLU A 1 83 ? 2.869 -6.778 19.619 1.00 93.94 83 GLU A N 1
ATOM 682 C CA . GLU A 1 83 ? 2.662 -8.234 19.708 1.00 93.94 83 GLU A CA 1
ATOM 683 C C . GLU A 1 83 ? 2.871 -8.977 18.383 1.00 93.94 83 GLU A C 1
ATOM 685 O O . GLU A 1 83 ? 3.236 -10.156 18.389 1.00 93.94 83 GLU A O 1
ATOM 690 N N . VAL A 1 84 ? 2.630 -8.319 17.248 1.00 91.31 84 VAL A N 1
ATOM 691 C CA . VAL A 1 84 ? 2.673 -8.946 15.918 1.00 91.31 84 VAL A CA 1
ATOM 692 C C . VAL A 1 84 ? 3.964 -8.596 15.195 1.00 91.31 84 VAL A C 1
ATOM 694 O O . VAL A 1 84 ? 4.659 -9.496 14.734 1.00 91.31 84 VAL A O 1
ATOM 697 N N . TRP A 1 85 ? 4.333 -7.315 15.143 1.00 90.56 85 TRP A N 1
ATOM 698 C CA . TRP A 1 85 ? 5.507 -6.862 14.388 1.00 90.56 85 TRP A CA 1
ATOM 699 C C . TRP A 1 85 ? 6.822 -7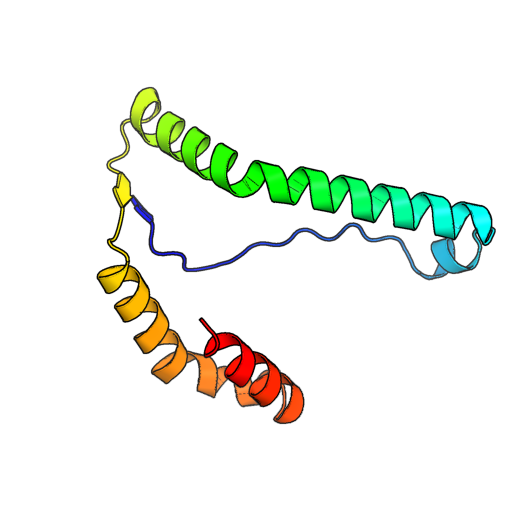.547 14.782 1.00 90.56 85 TRP A C 1
ATOM 701 O O . TRP A 1 85 ? 7.560 -7.919 13.871 1.00 90.56 85 TRP A O 1
ATOM 711 N N . PRO A 1 86 ? 7.127 -7.819 16.069 1.00 91.88 86 PRO A N 1
ATOM 712 C CA . PRO A 1 86 ? 8.353 -8.536 16.424 1.00 91.88 86 PRO A CA 1
ATOM 713 C C . PRO A 1 86 ? 8.473 -9.921 15.777 1.00 91.88 86 PRO A C 1
ATOM 715 O O . PRO A 1 86 ? 9.584 -10.395 15.556 1.00 91.88 86 PRO A O 1
ATOM 718 N N . LYS A 1 87 ? 7.347 -10.558 15.425 1.00 93.50 87 LYS A N 1
ATOM 719 C CA . LYS A 1 87 ? 7.328 -11.851 14.725 1.00 93.50 87 LYS A CA 1
ATOM 720 C C . LYS A 1 87 ? 7.773 -11.729 13.263 1.00 93.50 87 LYS A C 1
ATOM 722 O O . LYS A 1 87 ? 8.262 -12.698 12.700 1.00 93.50 87 LYS A O 1
ATOM 727 N N . MET A 1 88 ? 7.654 -10.544 12.660 1.00 91.31 88 MET A N 1
ATOM 728 C CA . MET A 1 88 ? 8.083 -10.277 11.281 1.00 91.31 88 MET A CA 1
ATOM 729 C C . MET A 1 88 ? 9.600 -10.140 11.146 1.00 91.31 88 MET A C 1
ATOM 731 O O . MET A 1 88 ? 10.121 -10.216 10.037 1.00 91.31 88 MET A O 1
ATOM 735 N N . LYS A 1 89 ? 10.318 -9.953 12.258 1.00 93.50 89 LYS A N 1
ATOM 736 C CA . LYS A 1 89 ? 11.769 -9.748 12.262 1.00 93.50 89 LYS A CA 1
ATOM 737 C C . LYS A 1 89 ? 12.533 -10.899 11.600 1.00 93.50 89 LYS A C 1
ATOM 739 O O . LYS A 1 89 ? 13.511 -10.655 10.903 1.00 93.50 89 LYS A O 1
ATOM 744 N N . GLU A 1 90 ? 12.063 -12.132 11.783 1.00 93.88 90 GLU A N 1
ATOM 745 C CA . GLU A 1 90 ? 12.646 -13.315 11.140 1.00 93.88 90 GLU A CA 1
ATOM 746 C C . GLU A 1 90 ? 12.503 -13.271 9.610 1.00 93.88 90 GLU A C 1
ATOM 748 O O . GLU A 1 90 ? 13.438 -13.623 8.899 1.00 93.88 90 GLU A O 1
ATOM 753 N N . LEU A 1 91 ? 11.364 -12.787 9.104 1.00 93.81 91 LEU A N 1
ATOM 754 C CA . LEU A 1 91 ? 11.088 -12.704 7.668 1.00 93.81 91 LEU A CA 1
ATOM 755 C C . LEU A 1 91 ? 11.804 -11.524 6.997 1.00 93.81 91 LEU A C 1
ATOM 757 O O . LEU A 1 91 ? 12.275 -11.649 5.871 1.00 93.81 91 LEU A O 1
ATOM 761 N N . LEU A 1 92 ? 11.846 -10.373 7.671 1.00 93.69 92 LEU A N 1
ATOM 762 C CA . LEU A 1 92 ? 12.366 -9.122 7.111 1.00 93.69 92 LEU A CA 1
ATOM 763 C C . LEU A 1 92 ? 13.885 -8.976 7.274 1.00 93.69 92 LEU A C 1
ATOM 765 O O . LEU A 1 92 ? 14.512 -8.234 6.521 1.00 93.69 92 LEU A O 1
ATOM 769 N N . GLY A 1 93 ? 14.477 -9.658 8.257 1.00 95.25 93 GLY A N 1
ATOM 770 C CA . GLY A 1 93 ? 15.844 -9.395 8.700 1.00 95.25 93 GLY A CA 1
ATOM 771 C C . GLY A 1 93 ? 15.953 -8.127 9.557 1.00 95.25 93 GLY A C 1
ATOM 772 O O . GLY A 1 93 ? 15.046 -7.298 9.602 1.00 95.25 93 GLY A O 1
ATOM 773 N N . GLU A 1 94 ? 17.071 -7.985 10.277 1.00 94.31 94 GLU A N 1
ATOM 774 C CA . GLU A 1 94 ? 17.277 -6.913 11.270 1.00 94.31 94 GLU A CA 1
ATOM 775 C C . GLU A 1 94 ? 17.177 -5.507 10.673 1.00 94.31 94 GLU A C 1
ATOM 777 O O . GLU A 1 94 ? 16.539 -4.635 11.262 1.00 94.31 94 GLU A O 1
ATOM 782 N N . GLU A 1 95 ? 17.822 -5.294 9.527 1.00 95.19 95 GLU A N 1
ATOM 783 C CA . GLU A 1 95 ? 17.970 -3.979 8.903 1.00 95.19 95 GLU A CA 1
ATOM 784 C C . GLU A 1 95 ? 16.607 -3.414 8.491 1.00 95.19 95 GLU A C 1
ATOM 786 O O . GLU A 1 95 ? 16.167 -2.404 9.044 1.00 95.19 95 GLU A O 1
ATOM 791 N N . LEU A 1 96 ? 15.889 -4.132 7.621 1.00 94.25 96 LEU A N 1
ATOM 792 C CA . LEU A 1 96 ? 14.570 -3.722 7.144 1.00 94.25 96 LEU A CA 1
ATOM 793 C C . LEU A 1 96 ? 13.543 -3.660 8.282 1.00 94.25 96 LEU A C 1
ATOM 795 O O . LEU A 1 96 ? 12.737 -2.732 8.337 1.00 94.25 96 LEU A O 1
ATOM 799 N N . TYR A 1 97 ? 13.577 -4.613 9.222 1.00 93.69 97 TYR A N 1
ATOM 800 C CA . TYR A 1 97 ? 12.708 -4.569 10.400 1.00 93.69 97 TYR A CA 1
ATOM 801 C C . TYR A 1 97 ? 12.922 -3.285 11.207 1.00 93.69 97 TYR A C 1
ATOM 803 O O . TYR A 1 97 ? 11.951 -2.637 11.597 1.00 93.69 97 TYR A O 1
ATOM 811 N N . THR A 1 98 ? 14.179 -2.914 11.461 1.00 92.31 98 THR A N 1
ATOM 812 C CA . THR A 1 98 ? 14.515 -1.725 12.253 1.00 92.31 98 THR A CA 1
ATOM 813 C C . THR A 1 98 ? 14.092 -0.452 11.535 1.00 92.31 98 THR A C 1
ATOM 815 O O . THR A 1 98 ? 13.475 0.411 12.156 1.00 92.31 98 THR A O 1
ATOM 818 N N . GLU A 1 99 ? 14.355 -0.350 10.233 1.00 92.75 99 GLU A N 1
ATOM 819 C CA . GLU A 1 99 ? 13.966 0.805 9.424 1.00 92.75 99 GLU A CA 1
ATOM 820 C C . GLU A 1 99 ? 12.446 1.006 9.417 1.00 92.75 99 GLU A C 1
ATOM 822 O O . GLU A 1 99 ? 11.953 2.085 9.760 1.00 92.75 99 GLU A O 1
ATOM 827 N N . VAL A 1 100 ? 11.685 -0.046 9.108 1.00 89.69 100 VAL A N 1
ATOM 828 C CA . VAL A 1 100 ? 10.217 0.013 9.097 1.00 89.69 100 VAL A CA 1
ATOM 829 C C . VAL A 1 100 ? 9.681 0.307 10.500 1.00 89.69 100 VAL A C 1
ATOM 831 O O . VAL A 1 100 ? 8.767 1.118 10.660 1.00 89.69 100 VAL A O 1
ATOM 834 N N . ARG A 1 101 ? 10.264 -0.295 11.546 1.00 87.50 101 ARG A N 1
ATOM 835 C CA . ARG A 1 101 ? 9.847 -0.052 12.931 1.00 87.50 101 ARG A CA 1
ATOM 836 C C . ARG A 1 101 ? 10.066 1.397 13.349 1.00 87.50 101 ARG A C 1
ATOM 838 O O . ARG A 1 101 ? 9.152 1.955 13.948 1.00 87.50 101 ARG A O 1
ATOM 845 N N . LEU A 1 102 ? 11.214 1.997 13.041 1.00 87.62 102 LEU A N 1
ATOM 846 C CA . LEU A 1 102 ? 11.503 3.392 13.382 1.00 87.62 102 LEU A CA 1
ATOM 847 C C . LEU A 1 102 ? 10.541 4.348 12.674 1.00 87.62 102 LEU A C 1
ATOM 849 O O . LEU A 1 102 ? 9.952 5.199 13.332 1.00 87.62 102 LEU A O 1
ATOM 853 N N . ASN A 1 103 ? 10.307 4.151 11.374 1.00 86.44 103 ASN A N 1
ATOM 854 C CA . ASN A 1 103 ? 9.376 4.991 10.619 1.00 86.44 103 ASN A CA 1
ATOM 855 C C . ASN A 1 103 ? 7.920 4.813 11.076 1.00 86.44 103 ASN A C 1
ATOM 857 O O . ASN A 1 103 ? 7.172 5.776 11.099 1.00 86.44 103 ASN A O 1
ATOM 861 N N . SER A 1 104 ? 7.523 3.622 11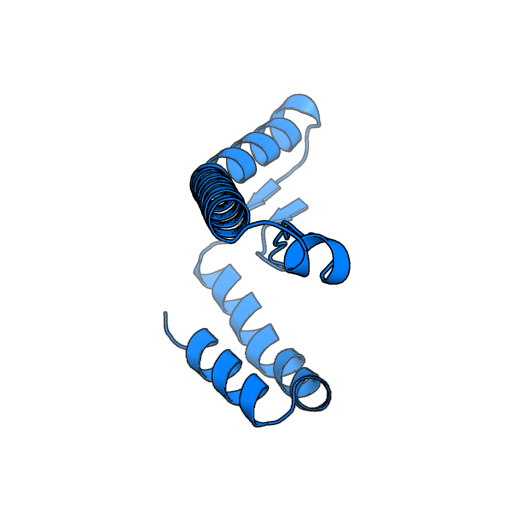.538 1.00 80.81 104 SER A N 1
ATOM 862 C CA . SER A 1 104 ? 6.180 3.394 12.103 1.00 80.81 104 SER A CA 1
ATOM 863 C C . SER A 1 104 ? 5.916 4.069 13.457 1.00 80.81 104 SER A C 1
ATOM 865 O O . SER A 1 104 ? 4.813 3.938 13.990 1.00 80.81 104 SER A O 1
ATOM 867 N N . MET A 1 105 ? 6.948 4.668 14.063 1.00 77.38 105 MET A N 1
ATOM 868 C CA . MET A 1 105 ? 6.880 5.398 15.337 1.00 77.38 105 MET A CA 1
ATOM 869 C C . MET A 1 105 ? 6.987 6.911 15.158 1.00 77.38 105 MET A C 1
ATOM 871 O O . MET A 1 105 ? 6.948 7.621 16.158 1.00 77.38 105 MET A O 1
ATOM 875 N N . LEU A 1 106 ? 7.199 7.380 13.929 1.00 68.00 106 LEU A N 1
ATOM 876 C CA . LEU A 1 106 ? 7.128 8.792 13.594 1.00 68.00 106 LEU A CA 1
ATOM 877 C C . LEU A 1 106 ? 5.670 9.064 13.221 1.00 68.00 106 LEU A C 1
ATOM 879 O O . LEU A 1 106 ? 5.135 8.359 12.366 1.00 68.00 106 LEU A O 1
ATOM 883 N N . ASP A 1 107 ? 5.048 9.994 13.943 1.00 49.22 107 ASP A N 1
ATOM 884 C CA . ASP A 1 107 ? 3.653 10.408 13.745 1.00 49.22 107 ASP A CA 1
ATOM 885 C C . ASP A 1 107 ? 3.404 10.914 12.314 1.00 49.22 107 ASP A C 1
ATOM 887 O O . ASP A 1 107 ? 4.195 11.768 11.839 1.00 49.22 107 ASP A O 1
#

Radius of gyration: 19.47 Å; chains: 1; bounding box: 46×25×47 Å

pLDDT: mean 93.41, std 6.46, range [49.22, 98.69]